Protein AF-A0A1V9A6G6-F1 (afdb_monomer_lite)

Organism: Saccharomonospora piscinae (NCBI:txid687388)

InterPro domains:
  IPR029476 Deoxyribonuclease NucA/NucB [PF14040] (18-82)

Secondary structure (DSSP, 8-state):
-HHHHHHHH-TTTT--TTS--EEEEEES-TTSTT-GGG--TTSS---EEEEEEHHHHHHHHHHHHHHHHHTTTT---SSPPPP-

Foldseek 3Di:
DVVVCCVVPNPCLQDDPVPFGWDKAKPVPPLAPVGPVPDDPPDPDDMDIHTDGPVVRVVVVVVVVCVCVVVVVRVPDPDDDDDD

Sequence (84 aa):
MLPAKKKAFGEDFTKRDDGYTNDCDEFPFATTYQGTFTVDEYMLRSYAVRPVNSGHNQEAGRRLGLFVAEDHLLDGDDYYVTAY

Radius of gyration: 16.25 Å; chains: 1; bounding box: 34×30×52 Å

pLDDT: mean 83.67, std 12.89, range [44.34, 97.56]

Structure (mmCIF, N/CA/C/O backbone):
data_AF-A0A1V9A6G6-F1
#
_entry.id   AF-A0A1V9A6G6-F1
#
loop_
_atom_site.group_PDB
_atom_site.id
_atom_site.type_symbol
_atom_site.label_atom_id
_atom_site.label_alt_id
_atom_site.label_comp_id
_atom_site.label_asym_id
_atom_site.label_entity_id
_atom_site.label_seq_id
_atom_site.pdbx_PDB_ins_code
_atom_site.Cartn_x
_atom_site.Cartn_y
_atom_site.Cartn_z
_atom_site.occupancy
_atom_site.B_iso_or_equiv
_atom_site.auth_seq_id
_atom_site.auth_comp_id
_atom_site.auth_asym_id
_atom_site.auth_atom_id
_atom_site.pdbx_PDB_model_num
ATOM 1 N N . MET A 1 1 ? 6.422 5.902 6.667 1.00 59.84 1 MET A N 1
ATOM 2 C CA . MET A 1 1 ? 4.978 5.899 6.339 1.00 59.84 1 MET A CA 1
ATOM 3 C C . MET A 1 1 ? 4.061 5.971 7.560 1.00 59.84 1 MET A C 1
ATOM 5 O O . MET A 1 1 ? 3.472 7.025 7.764 1.00 59.84 1 MET A O 1
ATOM 9 N N . LEU A 1 2 ? 3.986 4.951 8.428 1.00 62.06 2 LEU A N 1
ATOM 10 C CA . LEU A 1 2 ? 3.233 5.013 9.704 1.00 62.06 2 LEU A CA 1
ATOM 11 C C . LEU A 1 2 ? 3.475 6.302 10.537 1.00 62.06 2 LEU A C 1
ATOM 13 O O . LEU A 1 2 ? 2.500 6.877 11.024 1.00 62.06 2 LEU A O 1
ATOM 17 N N . PRO A 1 3 ? 4.714 6.833 10.645 1.00 70.12 3 PRO A N 1
ATOM 18 C CA . PRO A 1 3 ? 4.968 8.088 11.363 1.00 70.12 3 PRO A CA 1
ATOM 19 C C . PRO A 1 3 ? 4.326 9.328 10.719 1.00 70.12 3 PRO A C 1
ATOM 21 O O . PRO A 1 3 ? 3.791 10.181 11.422 1.00 70.12 3 PRO A O 1
ATOM 24 N N . ALA A 1 4 ? 4.325 9.419 9.384 1.00 73.00 4 ALA A N 1
ATOM 25 C CA . ALA A 1 4 ? 3.733 10.541 8.649 1.00 73.00 4 ALA A CA 1
ATOM 26 C C . ALA A 1 4 ? 2.212 10.621 8.849 1.00 73.00 4 ALA A C 1
ATOM 28 O O . ALA A 1 4 ? 1.629 11.697 8.927 1.00 73.00 4 ALA A O 1
ATOM 29 N N . LYS A 1 5 ? 1.578 9.459 8.986 1.00 79.00 5 LYS A N 1
ATOM 30 C CA . LYS A 1 5 ? 0.127 9.313 9.118 1.00 79.00 5 LYS A CA 1
ATOM 31 C C . LYS A 1 5 ? -0.355 9.676 10.509 1.00 79.00 5 LYS A C 1
ATOM 33 O O . LYS A 1 5 ? -1.287 10.461 10.637 1.00 79.00 5 LYS A O 1
ATOM 38 N N . LYS A 1 6 ? 0.358 9.204 11.537 1.00 81.81 6 LYS A N 1
ATOM 39 C CA . LYS A 1 6 ? 0.148 9.659 12.917 1.00 81.81 6 LYS A CA 1
ATOM 40 C C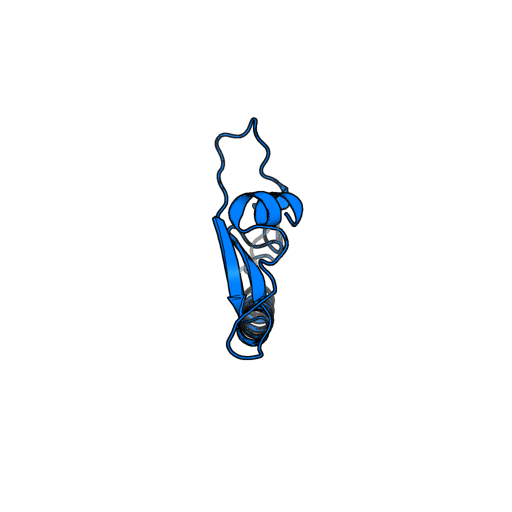 . LYS A 1 6 ? 0.332 11.172 13.046 1.00 81.81 6 LYS A C 1
ATOM 42 O O . LYS A 1 6 ? -0.456 11.821 13.723 1.00 81.81 6 LYS A O 1
ATOM 47 N N . LYS A 1 7 ? 1.323 11.746 12.352 1.00 81.88 7 LYS A N 1
ATOM 48 C CA . LYS A 1 7 ? 1.539 13.200 12.315 1.00 81.88 7 LYS A CA 1
ATOM 49 C C . LYS A 1 7 ? 0.378 13.956 11.651 1.00 81.88 7 LYS A C 1
ATOM 51 O O . LYS A 1 7 ? 0.048 15.043 12.106 1.00 81.88 7 LYS A O 1
ATOM 56 N N . ALA A 1 8 ? -0.226 13.404 10.597 1.00 83.81 8 ALA A N 1
ATOM 57 C CA . ALA A 1 8 ? -1.290 14.067 9.838 1.00 83.81 8 ALA A CA 1
ATOM 58 C C . ALA A 1 8 ? -2.702 13.887 10.431 1.00 83.81 8 ALA A C 1
ATOM 60 O O . ALA A 1 8 ? -3.501 14.816 10.370 1.00 83.81 8 ALA A O 1
ATOM 61 N N . PHE A 1 9 ? -3.015 12.715 10.998 1.00 89.06 9 PHE A N 1
ATOM 62 C CA . PHE A 1 9 ? -4.379 12.340 11.413 1.00 89.06 9 PHE A CA 1
ATOM 63 C C . PHE A 1 9 ? -4.498 11.896 12.882 1.00 89.06 9 PHE A C 1
ATOM 65 O O . PHE A 1 9 ? -5.589 11.544 13.323 1.00 89.06 9 PHE A O 1
ATOM 72 N N . GLY A 1 10 ? -3.406 11.924 13.651 1.00 89.62 10 GLY A N 1
ATOM 73 C CA . GLY A 1 10 ? -3.379 11.489 15.050 1.00 89.62 10 GLY A CA 1
ATOM 74 C C . GLY A 1 10 ? -3.201 9.978 15.225 1.00 89.62 10 GLY A C 1
ATOM 75 O O . GLY A 1 10 ? -3.177 9.211 14.263 1.00 89.62 10 GLY A O 1
ATOM 76 N N . GLU A 1 11 ? -3.042 9.536 16.475 1.00 88.62 11 GLU A N 1
ATOM 77 C CA . GLU A 1 11 ? -2.815 8.115 16.795 1.00 88.62 11 GLU A CA 1
ATOM 78 C C . GLU A 1 11 ? -4.039 7.232 16.528 1.00 88.62 11 GLU A C 1
ATOM 80 O O . GLU A 1 11 ? -3.894 6.055 16.208 1.00 88.62 11 GLU A O 1
ATOM 85 N N . ASP A 1 12 ? -5.228 7.828 16.584 1.00 91.06 12 ASP 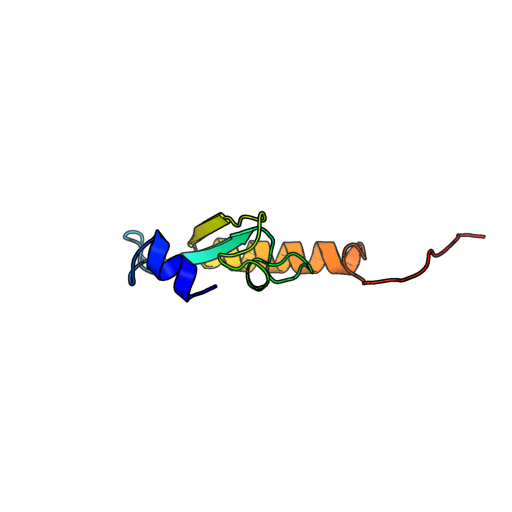A N 1
ATOM 86 C CA . ASP A 1 12 ? -6.517 7.156 16.443 1.00 91.06 12 ASP A CA 1
ATOM 87 C C . ASP A 1 12 ? -7.023 7.098 14.993 1.00 91.06 12 ASP A C 1
ATOM 89 O O . ASP A 1 12 ? -8.188 6.788 14.756 1.00 91.06 12 ASP A O 1
ATOM 93 N N . PHE A 1 13 ? -6.162 7.352 14.000 1.00 90.44 13 PHE A N 1
ATOM 94 C CA . PHE A 1 13 ? -6.557 7.398 12.585 1.00 90.44 13 PHE A CA 1
ATOM 95 C C . PHE A 1 13 ? -7.202 6.097 12.072 1.00 90.44 13 PHE A C 1
ATOM 97 O O . PHE A 1 13 ? -7.898 6.124 11.057 1.00 90.44 13 PHE A O 1
ATOM 104 N N . THR A 1 14 ? -6.972 4.971 12.755 1.00 92.75 14 THR A N 1
ATOM 105 C CA . THR A 1 14 ? -7.553 3.656 12.449 1.00 92.75 14 THR A CA 1
ATOM 106 C C . THR A 1 14 ? -9.005 3.506 12.913 1.00 92.75 14 THR A C 1
ATOM 108 O O . THR A 1 14 ?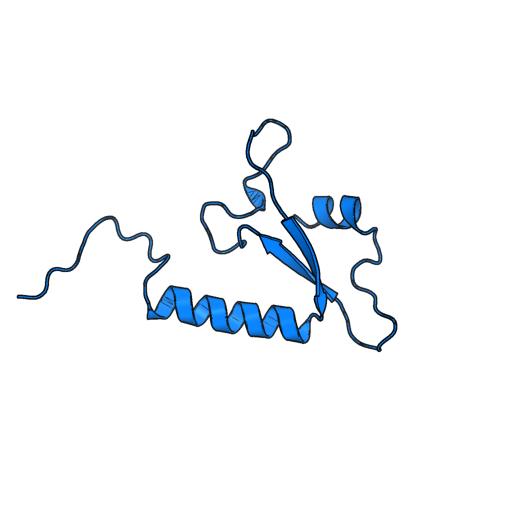 -9.690 2.593 12.450 1.00 92.75 14 THR A O 1
ATOM 111 N N . LYS A 1 15 ? -9.493 4.378 13.805 1.00 93.06 15 LYS A N 1
ATOM 112 C CA . LYS A 1 15 ? -10.850 4.323 14.367 1.00 93.06 15 LYS A CA 1
ATOM 113 C C . LYS A 1 15 ? -11.868 5.008 13.452 1.00 93.06 15 LYS A C 1
ATOM 115 O O . LYS A 1 15 ? -11.551 5.966 12.746 1.00 93.06 15 LYS A O 1
ATOM 120 N N . ARG A 1 16 ? -13.108 4.514 13.487 1.00 90.88 16 ARG A N 1
ATOM 121 C CA . ARG A 1 16 ? -14.276 5.075 12.796 1.00 90.88 16 ARG A CA 1
ATOM 122 C C . ARG A 1 16 ? -15.528 4.875 13.650 1.00 90.88 16 ARG A C 1
ATOM 124 O O . ARG A 1 16 ? -15.614 3.899 14.392 1.00 90.88 16 ARG A O 1
ATOM 131 N N . ASP A 1 17 ? -16.512 5.751 13.484 1.00 92.56 17 ASP A N 1
ATOM 132 C CA . ASP A 1 17 ? -17.776 5.693 14.237 1.00 92.56 17 ASP A CA 1
ATOM 133 C C . ASP A 1 17 ? -18.780 4.676 13.663 1.00 92.56 17 ASP A C 1
ATOM 135 O O . ASP A 1 17 ? -19.773 4.341 14.301 1.00 92.56 17 ASP A O 1
ATOM 139 N N . ASP A 1 18 ? -18.524 4.167 12.456 1.00 93.56 18 ASP A N 1
ATOM 140 C CA . ASP A 1 18 ? -19.405 3.258 11.713 1.00 93.56 18 ASP A CA 1
ATOM 141 C C . ASP A 1 18 ? -19.127 1.765 11.972 1.00 93.56 18 ASP A C 1
ATOM 143 O O . ASP A 1 18 ? -19.678 0.903 11.291 1.00 93.56 18 ASP A O 1
ATOM 147 N N . GLY A 1 19 ? -18.277 1.445 12.954 1.00 92.62 19 GLY A N 1
ATOM 148 C CA . GLY A 1 19 ? -17.926 0.069 13.322 1.00 92.62 19 GLY A CA 1
ATOM 149 C C . GLY A 1 19 ? -16.896 -0.602 12.406 1.00 92.62 19 GLY A C 1
ATOM 150 O O . GLY A 1 19 ? -16.537 -1.755 12.645 1.00 92.62 19 GLY A O 1
ATOM 151 N N . TYR A 1 20 ? -16.390 0.101 11.389 1.00 95.44 20 TYR A N 1
ATOM 152 C CA . TYR A 1 20 ? -15.270 -0.353 10.566 1.00 95.44 20 TYR A CA 1
ATOM 153 C C . TYR A 1 20 ? -13.931 0.202 11.076 1.00 95.44 20 TYR A C 1
ATOM 155 O O . TYR A 1 20 ? -13.872 1.050 11.965 1.00 95.44 20 TYR A O 1
ATOM 163 N N . THR A 1 21 ? -12.831 -0.243 10.469 1.00 96.62 21 THR A N 1
ATOM 164 C CA . THR A 1 21 ? -11.492 0.320 10.683 1.00 96.62 21 THR A CA 1
ATOM 165 C C . THR A 1 21 ? -11.028 1.101 9.462 1.00 96.62 21 THR A C 1
ATOM 167 O O . THR A 1 21 ? -11.521 0.895 8.348 1.00 96.62 21 THR A O 1
ATOM 170 N N . ASN A 1 22 ? -10.088 2.020 9.670 1.00 95.44 22 ASN A N 1
ATOM 171 C CA . ASN A 1 22 ? -9.319 2.608 8.585 1.00 95.44 22 ASN A CA 1
ATOM 172 C C . ASN A 1 22 ? -7.969 1.914 8.447 1.00 95.44 22 ASN A C 1
ATOM 174 O O . ASN A 1 22 ? -7.230 1.777 9.423 1.00 95.44 22 ASN A O 1
ATOM 178 N N . ASP A 1 23 ? -7.612 1.623 7.205 1.00 94.19 23 ASP A N 1
ATOM 179 C CA . ASP A 1 23 ? -6.220 1.526 6.810 1.00 94.19 23 ASP A CA 1
ATOM 180 C C . ASP A 1 23 ? -5.786 2.900 6.335 1.00 94.19 23 ASP A C 1
ATOM 182 O O . ASP A 1 23 ? -6.590 3.825 6.173 1.00 94.19 23 ASP A O 1
ATOM 186 N N . CYS A 1 24 ? -4.493 3.059 6.109 1.00 91.31 24 CYS A N 1
ATOM 187 C CA . CYS A 1 24 ? -4.037 4.293 5.529 1.00 91.31 24 CYS A CA 1
ATOM 188 C C . CYS A 1 24 ? -3.484 4.056 4.137 1.00 91.31 24 CYS A C 1
ATOM 190 O O . CYS A 1 24 ? -2.531 3.303 3.957 1.00 91.31 24 CYS A O 1
ATOM 192 N N . ASP A 1 25 ? -4.093 4.745 3.188 1.00 93.25 25 ASP A N 1
ATOM 193 C CA . ASP A 1 25 ? -3.710 4.761 1.790 1.00 93.25 25 ASP A CA 1
ATOM 194 C C . ASP A 1 25 ? -2.618 5.804 1.540 1.00 93.25 25 ASP A C 1
ATOM 196 O O . ASP A 1 25 ? -2.439 6.745 2.330 1.00 93.25 25 ASP A O 1
ATOM 200 N N . GLU A 1 26 ? -1.837 5.583 0.488 1.00 90.75 26 GLU A N 1
ATOM 201 C CA . GLU A 1 26 ? -0.596 6.300 0.198 1.00 90.75 26 GLU A CA 1
ATOM 202 C C . GLU A 1 26 ? -0.456 6.533 -1.297 1.00 90.75 26 GLU A C 1
ATOM 204 O O . GLU A 1 26 ? -0.523 5.596 -2.086 1.00 90.75 26 GLU A O 1
ATOM 209 N N . PHE A 1 27 ? -0.152 7.771 -1.677 1.00 88.38 27 PHE A N 1
ATOM 210 C CA . PHE A 1 27 ? 0.263 8.091 -3.033 1.00 88.38 27 PHE A CA 1
ATOM 211 C C . PHE A 1 27 ? 1.573 8.895 -3.020 1.00 88.38 27 PHE A C 1
ATOM 213 O O . PHE A 1 27 ? 1.630 9.937 -2.355 1.00 88.38 27 PHE A O 1
ATOM 220 N N . PRO A 1 28 ? 2.618 8.466 -3.752 1.00 89.75 28 PRO A N 1
ATOM 221 C CA . PRO A 1 28 ? 2.663 7.274 -4.610 1.00 89.75 28 PRO A CA 1
ATOM 222 C C . PRO A 1 28 ? 2.643 5.944 -3.835 1.00 89.75 28 PRO A C 1
ATOM 224 O O . PRO A 1 28 ? 3.178 5.854 -2.726 1.00 89.75 28 PRO A O 1
ATOM 227 N N . PHE A 1 29 ? 2.031 4.917 -4.432 1.00 88.81 29 PHE A N 1
ATOM 228 C CA . PHE A 1 29 ? 1.786 3.623 -3.786 1.00 88.81 29 PHE A CA 1
ATOM 229 C C . PHE A 1 29 ? 3.082 2.919 -3.375 1.00 88.81 29 PHE A C 1
ATOM 231 O O . PHE A 1 29 ? 4.088 2.984 -4.085 1.00 88.81 29 PHE A O 1
ATOM 238 N N . ALA A 1 30 ? 3.043 2.189 -2.258 1.00 85.19 30 ALA A N 1
ATOM 239 C CA . ALA A 1 30 ? 4.186 1.435 -1.735 1.00 85.19 30 ALA A CA 1
ATOM 240 C C . ALA A 1 30 ? 4.755 0.398 -2.725 1.00 85.19 30 ALA A C 1
ATOM 242 O O . ALA A 1 30 ? 5.920 0.035 -2.630 1.00 85.19 30 ALA A O 1
ATOM 243 N N . THR A 1 31 ? 3.949 -0.057 -3.683 1.00 80.38 31 THR A N 1
ATOM 244 C CA . THR A 1 31 ? 4.349 -0.990 -4.746 1.00 80.38 31 THR A CA 1
ATOM 245 C C . THR A 1 31 ? 5.125 -0.332 -5.890 1.00 80.38 31 THR A C 1
ATOM 247 O O . THR A 1 31 ? 5.597 -1.031 -6.778 1.00 80.38 31 THR A O 1
ATOM 250 N N . THR A 1 32 ? 5.265 0.997 -5.900 1.00 79.31 32 THR A N 1
ATOM 251 C CA . THR A 1 32 ? 5.980 1.741 -6.950 1.00 79.31 32 THR A CA 1
ATOM 252 C C . THR A 1 32 ? 7.381 2.147 -6.501 1.00 79.31 32 THR A C 1
ATOM 254 O O . THR A 1 32 ? 7.627 2.350 -5.310 1.00 79.31 32 THR A O 1
ATOM 257 N N . TYR A 1 33 ? 8.292 2.361 -7.457 1.00 81.31 33 TYR A N 1
ATOM 258 C CA . TYR A 1 33 ? 9.633 2.893 -7.176 1.00 81.31 33 TYR A CA 1
ATOM 259 C C . TYR A 1 33 ? 9.581 4.262 -6.475 1.00 81.31 33 TYR A C 1
ATOM 261 O O . TYR A 1 33 ? 10.391 4.572 -5.608 1.00 81.31 33 TYR A O 1
ATOM 269 N N . GLN A 1 34 ? 8.592 5.087 -6.819 1.00 84.94 34 GLN A N 1
ATOM 270 C CA . GLN A 1 34 ? 8.341 6.394 -6.217 1.00 84.94 34 GLN A CA 1
ATOM 271 C C . GLN A 1 34 ? 7.557 6.304 -4.904 1.00 84.94 34 GLN A C 1
ATOM 273 O O . GLN A 1 34 ? 7.104 7.343 -4.417 1.00 84.94 34 GLN A O 1
ATOM 278 N N . GLY A 1 35 ? 7.373 5.107 -4.346 1.00 86.56 35 GLY A N 1
ATOM 279 C CA . GLY A 1 35 ? 6.565 4.888 -3.162 1.00 86.56 35 GLY A CA 1
ATOM 280 C C . GLY A 1 35 ? 6.874 5.892 -2.060 1.00 86.56 35 GLY A C 1
ATOM 281 O O . GLY A 1 35 ? 8.004 6.322 -1.853 1.00 86.56 35 GLY A O 1
ATOM 282 N N . THR A 1 36 ? 5.839 6.289 -1.336 1.00 86.19 36 THR A N 1
ATOM 283 C CA . THR A 1 36 ? 5.889 7.311 -0.282 1.00 86.19 36 THR A CA 1
ATOM 284 C C . THR A 1 36 ? 7.022 7.123 0.758 1.00 86.19 36 THR A C 1
ATOM 286 O O . THR A 1 36 ? 7.436 8.097 1.384 1.00 86.19 36 THR A O 1
ATOM 289 N N . PHE A 1 37 ? 7.564 5.911 0.929 1.00 83.38 37 PHE A N 1
ATOM 290 C CA . PHE A 1 37 ? 8.703 5.604 1.799 1.00 83.38 37 PHE A CA 1
ATOM 291 C C . PHE A 1 37 ? 10.026 6.202 1.302 1.00 83.38 37 PHE A C 1
ATOM 293 O O . PHE A 1 37 ? 10.964 6.300 2.087 1.00 83.38 37 PHE A O 1
ATOM 300 N N . THR A 1 38 ? 10.103 6.615 0.034 1.00 86.44 38 THR A N 1
ATOM 301 C CA . THR A 1 38 ? 11.276 7.276 -0.545 1.00 86.44 38 THR A CA 1
ATOM 302 C C . THR A 1 38 ? 11.284 8.785 -0.321 1.00 86.44 38 THR A C 1
ATOM 304 O O . THR A 1 38 ? 12.200 9.434 -0.803 1.00 86.44 38 THR A O 1
ATOM 307 N N . VAL A 1 39 ? 10.243 9.375 0.277 1.00 86.75 39 VAL A N 1
ATOM 308 C CA . VAL A 1 39 ? 10.138 10.833 0.446 1.00 86.75 39 VAL A CA 1
ATOM 309 C C . VAL A 1 39 ? 10.592 11.226 1.851 1.00 86.75 39 VAL A C 1
ATOM 311 O O . VAL A 1 39 ? 9.986 10.804 2.838 1.00 86.75 39 VAL A O 1
ATOM 314 N N . ASP A 1 40 ? 11.625 12.064 1.930 1.00 85.19 40 ASP A N 1
ATOM 315 C CA . ASP A 1 40 ? 12.117 12.673 3.170 1.00 85.19 40 ASP A CA 1
ATOM 316 C C . ASP A 1 40 ? 11.950 14.205 3.170 1.00 85.19 40 ASP A C 1
ATOM 318 O O . ASP A 1 40 ? 11.456 14.800 2.212 1.00 85.19 40 ASP A O 1
ATOM 322 N N . GLU A 1 41 ? 12.322 14.842 4.283 1.00 82.00 41 GLU A N 1
ATOM 323 C CA . GLU A 1 41 ? 12.163 16.287 4.499 1.00 82.00 41 GLU A CA 1
ATOM 324 C C . GLU A 1 41 ? 13.084 17.174 3.644 1.00 82.00 41 GLU A C 1
ATOM 326 O O . GLU A 1 41 ? 12.840 18.376 3.547 1.00 82.00 41 GLU A O 1
ATOM 331 N N . TYR A 1 42 ? 14.112 16.606 3.011 1.00 86.12 42 TYR A N 1
ATOM 332 C CA . TYR A 1 42 ? 15.077 17.322 2.174 1.00 86.12 42 TYR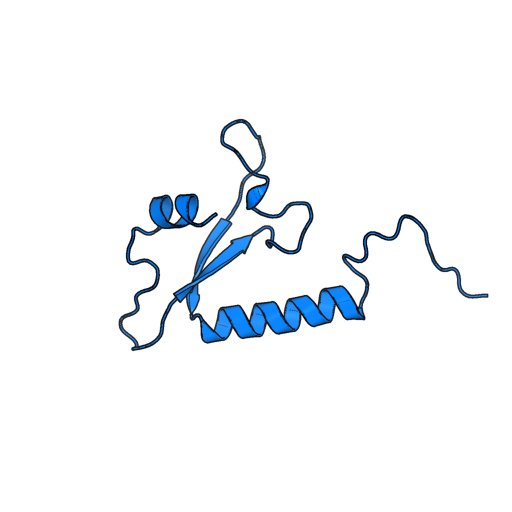 A CA 1
ATOM 333 C C . TYR A 1 42 ? 14.767 17.203 0.675 1.00 86.12 42 TYR A C 1
ATOM 335 O O . TYR A 1 42 ? 15.437 17.831 -0.147 1.00 86.12 42 TYR A O 1
ATOM 343 N N . MET A 1 43 ? 13.753 16.421 0.295 1.00 86.12 43 MET A N 1
ATOM 344 C CA . MET A 1 43 ? 13.346 16.255 -1.098 1.00 86.12 43 MET A CA 1
ATOM 345 C C . MET A 1 43 ? 12.315 17.299 -1.545 1.00 86.12 43 MET A C 1
ATOM 347 O O . MET A 1 43 ? 11.409 17.676 -0.811 1.00 86.12 43 MET A O 1
ATOM 351 N N . LEU A 1 44 ? 12.369 17.677 -2.828 1.00 87.50 44 LEU A N 1
ATOM 352 C CA . LEU A 1 44 ? 11.317 18.470 -3.492 1.00 87.50 44 LEU A CA 1
ATOM 353 C C . LEU A 1 44 ? 10.066 17.643 -3.852 1.00 87.50 44 LEU A C 1
ATOM 355 O O . LEU A 1 44 ? 9.113 18.166 -4.428 1.00 87.50 44 LEU A O 1
ATOM 359 N N . ARG A 1 45 ? 10.072 16.339 -3.560 1.00 85.06 45 ARG A N 1
ATOM 360 C CA . ARG A 1 45 ? 8.947 15.433 -3.804 1.00 85.06 45 ARG A CA 1
ATOM 361 C C . ARG A 1 45 ? 7.985 15.467 -2.621 1.00 85.06 45 ARG A C 1
ATOM 363 O O . ARG A 1 45 ? 8.411 15.540 -1.476 1.00 85.06 45 ARG A O 1
ATOM 370 N N . SER A 1 46 ? 6.691 15.353 -2.900 1.00 86.94 46 SER A N 1
ATOM 371 C CA . SER A 1 46 ? 5.643 15.268 -1.882 1.00 86.94 46 SER A CA 1
ATOM 372 C C . SER A 1 46 ? 4.939 13.913 -1.914 1.00 86.94 46 SER A C 1
ATOM 374 O O . SER A 1 46 ? 5.140 13.098 -2.818 1.00 86.94 46 SER A O 1
ATOM 376 N N . TYR A 1 47 ? 4.119 13.673 -0.897 1.00 89.06 47 TYR A N 1
ATOM 377 C CA . TYR A 1 47 ? 3.248 12.513 -0.809 1.00 89.06 47 TYR A CA 1
ATOM 378 C C . TYR A 1 47 ? 1.863 12.902 -0.297 1.00 89.06 47 TYR A C 1
ATOM 380 O O . TYR A 1 47 ? 1.704 13.905 0.400 1.00 89.06 47 TYR A O 1
ATOM 388 N N . ALA A 1 48 ? 0.875 12.065 -0.598 1.00 90.00 48 ALA A N 1
ATOM 389 C CA . ALA A 1 48 ? -0.447 12.116 0.000 1.00 90.00 48 ALA A CA 1
ATOM 390 C C . ALA A 1 48 ? -0.683 10.863 0.846 1.00 90.00 48 ALA A C 1
ATOM 392 O O . ALA A 1 48 ? -0.332 9.751 0.455 1.00 90.00 48 ALA A O 1
ATOM 393 N N . VAL A 1 49 ? -1.292 11.058 2.012 1.00 91.56 49 VAL A N 1
ATOM 394 C CA . VAL A 1 49 ? -1.754 9.980 2.886 1.00 91.56 49 VAL A CA 1
ATOM 395 C C . VAL A 1 49 ? -3.186 10.253 3.304 1.00 91.56 49 VAL A C 1
ATOM 397 O O . VAL A 1 49 ? -3.546 11.405 3.554 1.00 91.56 49 VAL A O 1
ATOM 400 N N . ARG A 1 50 ? -4.008 9.206 3.387 1.00 92.00 50 ARG A N 1
ATOM 401 C CA . ARG A 1 50 ? -5.406 9.344 3.807 1.00 92.00 50 ARG A CA 1
ATOM 402 C C . ARG A 1 50 ? -5.897 8.113 4.573 1.00 92.00 50 ARG A C 1
ATOM 404 O O . ARG A 1 50 ? -5.665 6.996 4.112 1.00 92.00 50 ARG A O 1
ATOM 411 N N . PRO A 1 51 ? -6.589 8.278 5.714 1.00 93.94 51 PRO A N 1
ATOM 412 C CA . PRO A 1 51 ? -7.345 7.201 6.332 1.00 93.94 51 PRO A CA 1
ATOM 413 C C . PRO A 1 51 ? -8.536 6.846 5.444 1.00 93.94 51 PRO A C 1
ATOM 415 O O . PRO A 1 51 ? -9.349 7.704 5.086 1.00 93.94 51 PRO A O 1
ATOM 418 N N . VAL A 1 52 ? -8.629 5.580 5.075 1.00 94.81 52 VAL A N 1
ATOM 419 C CA . VAL A 1 52 ? -9.680 5.032 4.220 1.00 94.81 52 VAL A CA 1
ATOM 420 C C . VAL A 1 52 ? -10.175 3.736 4.836 1.00 94.81 52 VAL A C 1
ATOM 422 O O . VAL A 1 52 ? -9.412 3.039 5.494 1.00 94.81 52 VAL A O 1
ATOM 425 N N . ASN A 1 53 ? -11.447 3.401 4.625 1.00 96.81 53 ASN A N 1
ATOM 426 C CA . ASN A 1 53 ? -12.014 2.154 5.137 1.00 96.81 53 ASN A CA 1
ATOM 427 C C . ASN A 1 53 ? -11.123 0.955 4.747 1.00 96.81 53 ASN A C 1
ATOM 429 O O . ASN A 1 53 ? -10.815 0.787 3.566 1.00 96.81 53 ASN A O 1
ATOM 433 N N . SER A 1 54 ? -10.724 0.141 5.730 1.00 96.69 54 SER A N 1
ATOM 434 C CA . SER A 1 54 ? -9.770 -0.961 5.548 1.00 96.69 54 SER A CA 1
ATOM 435 C C . SER A 1 54 ? -10.222 -1.948 4.474 1.00 96.69 54 SER A C 1
ATOM 437 O O . SER A 1 54 ? -9.435 -2.316 3.609 1.00 96.69 54 SER A O 1
ATOM 439 N N . GLY A 1 55 ? -11.504 -2.328 4.467 1.00 97.50 55 GLY A N 1
ATOM 440 C CA . GLY A 1 55 ? -12.033 -3.277 3.486 1.00 97.50 55 GLY A CA 1
ATOM 441 C C . GLY A 1 55 ? -11.934 -2.745 2.055 1.00 97.50 55 GLY A C 1
ATOM 442 O O . GLY A 1 55 ? -11.515 -3.465 1.151 1.00 97.50 55 GLY A O 1
ATOM 443 N N . HIS A 1 56 ? -12.249 -1.463 1.853 1.00 97.12 56 HIS A N 1
ATOM 444 C CA . HIS A 1 56 ? -12.102 -0.825 0.543 1.00 97.12 56 HIS A CA 1
ATOM 445 C C . HIS A 1 56 ? -10.635 -0.700 0.128 1.00 97.12 56 HIS A C 1
ATOM 447 O O . HIS A 1 56 ? -10.306 -0.972 -1.023 1.00 97.12 56 HIS A O 1
ATOM 453 N N . ASN A 1 57 ? -9.759 -0.312 1.056 1.00 96.00 57 ASN A N 1
ATOM 454 C CA . ASN A 1 57 ? -8.339 -0.126 0.779 1.00 96.00 57 ASN A CA 1
ATOM 455 C C . ASN A 1 57 ? -7.653 -1.439 0.385 1.00 96.00 57 ASN A C 1
ATOM 457 O O . ASN A 1 57 ? -6.914 -1.492 -0.594 1.00 96.00 57 ASN A O 1
ATOM 461 N N . GLN A 1 58 ? -7.940 -2.514 1.119 1.00 95.88 58 GLN A N 1
ATOM 462 C CA . GLN A 1 58 ? -7.378 -3.838 0.858 1.00 95.88 58 GLN A CA 1
ATOM 463 C C . GLN A 1 58 ? -7.872 -4.406 -0.472 1.00 95.88 58 GLN A C 1
ATOM 465 O O . GLN A 1 58 ? -7.071 -4.918 -1.253 1.00 95.88 58 GLN A O 1
ATOM 470 N N . GLU A 1 59 ? -9.167 -4.271 -0.776 1.00 97.56 59 GLU A N 1
ATOM 471 C CA . GLU A 1 59 ? -9.706 -4.731 -2.058 1.00 97.56 59 GLU A CA 1
ATOM 472 C C . GLU A 1 59 ? -9.176 -3.899 -3.235 1.00 97.56 59 GLU A C 1
ATOM 474 O O . GLU A 1 59 ? -8.832 -4.461 -4.277 1.00 97.56 59 GLU A O 1
ATOM 479 N N . ALA A 1 60 ? -9.046 -2.577 -3.076 1.00 95.19 60 ALA A N 1
ATOM 480 C CA . ALA A 1 60 ? -8.428 -1.717 -4.082 1.00 95.19 60 ALA A CA 1
ATOM 481 C C . ALA A 1 60 ? -6.957 -2.092 -4.312 1.00 95.19 60 ALA A C 1
ATOM 483 O O . ALA A 1 60 ? -6.550 -2.259 -5.459 1.00 95.19 60 ALA A O 1
ATOM 484 N N . GLY A 1 61 ? -6.186 -2.309 -3.242 1.00 92.81 61 GLY A N 1
ATOM 485 C CA . GLY A 1 61 ? -4.799 -2.765 -3.317 1.00 92.81 61 GLY A CA 1
ATOM 486 C C . GLY A 1 61 ? -4.658 -4.122 -4.010 1.00 92.81 61 GLY A C 1
ATOM 487 O O . GLY A 1 61 ? -3.790 -4.281 -4.864 1.00 92.81 61 GLY A O 1
ATOM 488 N N . ARG A 1 62 ? -5.549 -5.081 -3.722 1.00 94.44 62 ARG A N 1
ATOM 489 C CA . ARG A 1 62 ? -5.575 -6.391 -4.392 1.00 94.44 62 ARG A CA 1
ATOM 490 C C . ARG A 1 62 ? -5.819 -6.253 -5.896 1.00 94.44 62 ARG A C 1
ATOM 492 O O . ARG A 1 62 ? -5.119 -6.880 -6.686 1.00 94.44 62 ARG A O 1
ATOM 499 N N . ARG A 1 63 ? -6.793 -5.431 -6.302 1.00 94.44 63 ARG A N 1
ATOM 500 C CA . ARG A 1 63 ? -7.097 -5.182 -7.724 1.00 94.44 63 ARG A CA 1
ATOM 501 C C . ARG A 1 63 ? -5.979 -4.435 -8.432 1.00 94.44 63 ARG A C 1
ATOM 503 O O . ARG A 1 63 ? -5.630 -4.806 -9.543 1.00 94.44 63 ARG A O 1
ATOM 510 N N . LEU A 1 64 ? -5.417 -3.413 -7.788 1.00 89.44 64 LEU A N 1
ATOM 511 C CA . LEU A 1 64 ? -4.282 -2.670 -8.322 1.00 89.44 64 LEU A CA 1
ATOM 512 C C . LEU A 1 64 ? -3.079 -3.595 -8.513 1.00 89.44 64 LEU A C 1
ATOM 514 O O . LEU A 1 64 ? -2.451 -3.539 -9.560 1.00 89.44 64 LEU A O 1
ATOM 518 N N . GLY A 1 65 ? -2.798 -4.465 -7.538 1.00 87.25 65 GLY A N 1
ATOM 519 C CA . GLY A 1 65 ? -1.737 -5.467 -7.617 1.00 87.25 65 GLY A CA 1
ATOM 520 C C . GLY A 1 65 ? -1.906 -6.424 -8.796 1.00 87.25 65 GLY A C 1
ATOM 521 O O . GLY A 1 65 ? -0.943 -6.672 -9.510 1.00 87.25 65 GLY A O 1
ATOM 522 N N . LEU A 1 66 ? -3.128 -6.912 -9.035 1.00 89.69 66 LEU A N 1
ATOM 523 C CA . LEU A 1 66 ? -3.427 -7.731 -10.214 1.00 89.69 66 LEU A CA 1
ATOM 524 C C . LEU A 1 66 ? -3.225 -6.943 -11.508 1.00 89.69 66 LEU A C 1
ATOM 526 O O . LEU A 1 66 ? -2.518 -7.415 -12.382 1.00 89.69 66 LEU A O 1
ATOM 530 N N . PHE A 1 67 ? -3.769 -5.729 -11.602 1.00 85.69 67 PHE A N 1
ATOM 531 C CA . PHE A 1 67 ? -3.632 -4.881 -12.787 1.00 85.69 67 PHE A CA 1
ATOM 532 C C . PHE A 1 67 ? -2.166 -4.606 -13.142 1.00 85.69 67 PHE A C 1
ATOM 534 O O . PHE A 1 67 ? -1.758 -4.821 -14.275 1.00 85.69 67 PHE A O 1
ATOM 541 N N . VAL A 1 68 ? -1.343 -4.183 -12.176 1.00 83.62 68 VAL A N 1
ATOM 542 C CA . VAL A 1 68 ? 0.070 -3.874 -12.459 1.00 83.62 68 VAL A CA 1
ATOM 543 C C . VAL A 1 68 ? 0.907 -5.111 -12.790 1.00 83.62 68 VAL A C 1
ATOM 545 O O . VAL A 1 68 ? 1.935 -4.959 -13.446 1.00 83.62 68 VAL A O 1
ATOM 548 N N . ALA A 1 69 ? 0.488 -6.299 -12.339 1.00 82.38 69 ALA A N 1
ATOM 549 C CA . ALA A 1 69 ? 1.163 -7.564 -12.616 1.00 82.38 69 ALA A CA 1
ATOM 550 C C . ALA A 1 69 ? 0.721 -8.182 -13.952 1.00 82.38 69 ALA A C 1
ATOM 552 O O . ALA A 1 69 ? 1.570 -8.560 -14.748 1.00 82.38 69 ALA A O 1
ATOM 553 N N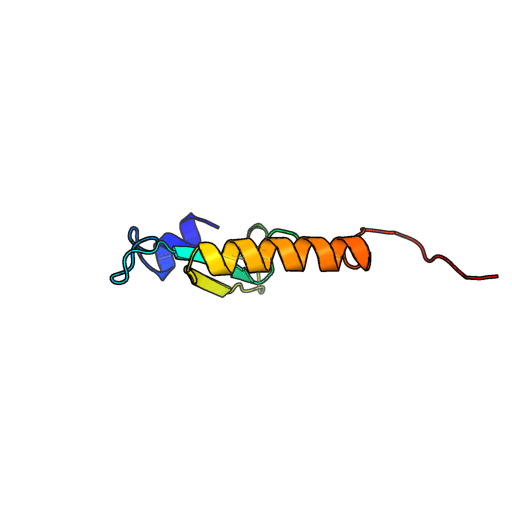 . GLU A 1 70 ? -0.586 -8.272 -14.212 1.00 86.62 70 GLU A N 1
ATOM 554 C CA . GLU A 1 70 ? -1.137 -8.854 -15.445 1.00 86.62 70 GLU A CA 1
ATOM 555 C C . GLU A 1 70 ? -0.830 -7.991 -16.674 1.00 86.62 70 GLU A C 1
ATOM 557 O O . GLU A 1 70 ? -0.545 -8.531 -17.740 1.00 86.62 70 GLU A O 1
ATOM 562 N N . ASP A 1 71 ? -0.811 -6.664 -16.513 1.00 84.12 71 ASP A N 1
ATOM 563 C CA . ASP A 1 71 ? -0.485 -5.735 -17.600 1.00 84.12 71 ASP A CA 1
ATOM 564 C C . ASP A 1 71 ? 1.010 -5.359 -17.631 1.00 84.12 71 ASP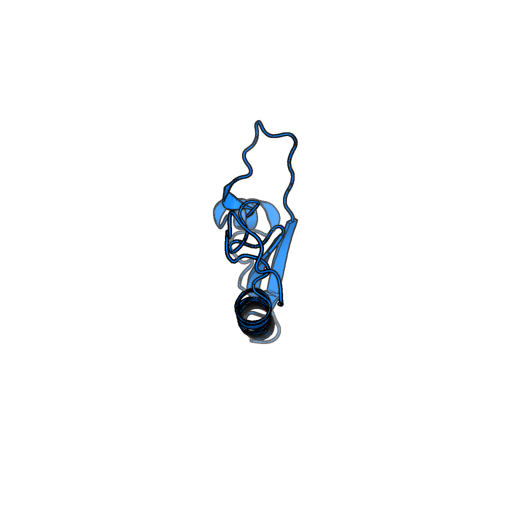 A C 1
ATOM 566 O O . ASP A 1 71 ? 1.402 -4.458 -18.374 1.00 84.12 71 ASP A O 1
ATOM 570 N N . HIS A 1 72 ? 1.853 -6.023 -16.823 1.00 76.50 72 HIS A N 1
ATOM 571 C CA . HIS A 1 72 ? 3.311 -5.830 -16.775 1.00 76.50 72 HIS A CA 1
ATOM 572 C C . HIS A 1 72 ? 3.758 -4.358 -16.592 1.00 76.50 72 HIS A C 1
ATOM 574 O O . HIS A 1 72 ? 4.825 -3.940 -17.039 1.00 76.50 72 HIS A O 1
ATOM 580 N N . LEU A 1 73 ? 2.952 -3.529 -15.917 1.00 76.19 73 LEU A N 1
ATOM 581 C CA . LEU A 1 73 ? 3.180 -2.076 -15.829 1.00 76.19 73 LEU A CA 1
ATOM 582 C C . LEU A 1 73 ? 4.321 -1.685 -14.886 1.00 76.19 73 LEU A C 1
ATOM 584 O O . LEU A 1 73 ? 4.868 -0.588 -14.998 1.00 76.19 73 LEU A O 1
ATOM 588 N N . LEU A 1 74 ? 4.645 -2.552 -13.927 1.00 69.38 74 LEU A N 1
ATOM 589 C CA . LEU A 1 74 ? 5.703 -2.347 -12.935 1.00 69.38 74 LEU A CA 1
ATOM 590 C C . LEU A 1 74 ? 6.736 -3.484 -12.963 1.00 69.38 74 LEU A C 1
ATOM 592 O O . LEU A 1 74 ? 7.407 -3.710 -11.960 1.00 69.38 74 LEU A O 1
ATOM 596 N N . ASP A 1 75 ? 6.864 -4.190 -14.092 1.00 67.44 75 ASP A N 1
ATOM 597 C CA . ASP A 1 75 ? 7.675 -5.417 -14.191 1.00 67.44 75 ASP A CA 1
ATOM 598 C C . ASP A 1 75 ? 9.194 -5.162 -14.210 1.00 67.44 75 ASP A C 1
ATOM 600 O O . ASP A 1 75 ? 10.002 -6.080 -14.175 1.00 67.44 75 ASP A O 1
ATOM 604 N N . GLY A 1 76 ? 9.618 -3.893 -14.212 1.00 61.75 76 GLY A N 1
ATOM 605 C CA . GLY A 1 76 ? 11.039 -3.537 -14.158 1.00 61.75 76 GLY A CA 1
ATOM 606 C C . GLY A 1 76 ? 11.842 -3.998 -15.378 1.00 61.75 76 GLY A C 1
ATOM 607 O O . GLY A 1 76 ? 13.068 -4.036 -15.302 1.00 61.75 76 GLY A O 1
ATOM 608 N N . ASP A 1 77 ? 11.175 -4.340 -16.482 1.00 61.09 77 ASP A N 1
ATOM 609 C CA . ASP A 1 77 ? 11.828 -4.843 -17.684 1.00 61.09 77 ASP A CA 1
ATOM 610 C C . ASP A 1 77 ? 12.702 -3.764 -18.344 1.00 61.09 77 ASP A C 1
ATOM 612 O O . ASP A 1 77 ? 12.224 -2.730 -18.814 1.00 61.09 77 ASP A O 1
ATOM 616 N N . ASP A 1 78 ? 14.005 -4.043 -18.431 1.00 57.19 78 ASP A N 1
ATOM 617 C CA . ASP A 1 78 ? 15.009 -3.216 -19.122 1.00 57.19 78 ASP A CA 1
ATOM 618 C C . ASP A 1 78 ? 14.901 -3.291 -20.666 1.00 57.19 78 ASP A C 1
ATOM 620 O O . ASP A 1 78 ? 15.724 -2.715 -21.384 1.00 57.19 78 ASP A O 1
ATOM 624 N N . TYR A 1 79 ? 13.932 -4.033 -21.218 1.00 53.72 79 TYR A N 1
ATOM 625 C CA . TYR A 1 79 ? 13.835 -4.298 -22.656 1.00 53.72 79 TYR A CA 1
ATOM 626 C C . TYR A 1 79 ? 12.406 -4.593 -23.138 1.00 53.72 79 TYR A C 1
ATOM 628 O O . TYR A 1 79 ? 11.534 -4.996 -22.380 1.00 53.72 79 TYR A O 1
ATOM 636 N N . TYR A 1 80 ? 12.179 -4.396 -24.443 1.00 52.09 80 TYR A N 1
ATOM 637 C CA . TYR A 1 80 ? 10.876 -4.550 -25.098 1.00 52.09 80 TYR A CA 1
ATOM 638 C C . TYR A 1 80 ? 10.742 -5.907 -25.802 1.00 52.09 80 TYR A C 1
ATOM 640 O O . TYR A 1 80 ? 11.663 -6.347 -26.496 1.00 52.09 80 TYR A O 1
ATOM 648 N N . VAL A 1 81 ? 9.558 -6.519 -25.715 1.00 52.28 81 VAL A N 1
ATOM 649 C CA . VAL A 1 81 ? 9.161 -7.665 -26.546 1.00 52.28 81 VAL A CA 1
ATOM 650 C C . VAL A 1 81 ? 8.563 -7.145 -27.855 1.00 52.28 81 VAL A C 1
ATOM 652 O O . VAL A 1 81 ? 7.535 -6.473 -27.865 1.00 52.28 81 VAL A O 1
ATOM 655 N N . THR A 1 82 ? 9.210 -7.454 -28.977 1.00 44.34 82 THR A N 1
ATOM 656 C CA . THR A 1 82 ? 8.692 -7.184 -30.326 1.00 44.34 82 THR A CA 1
ATOM 657 C C . THR A 1 82 ? 7.980 -8.427 -30.850 1.00 44.34 82 THR A C 1
ATOM 659 O O . THR A 1 82 ? 8.556 -9.514 -30.851 1.00 44.34 82 THR A O 1
ATOM 662 N N . ALA A 1 83 ? 6.738 -8.271 -31.314 1.00 53.06 83 ALA A N 1
ATOM 663 C CA . ALA A 1 83 ? 6.036 -9.324 -32.043 1.00 53.06 83 ALA A CA 1
ATOM 664 C C . ALA A 1 83 ? 6.628 -9.458 -33.458 1.00 53.06 83 ALA A C 1
ATOM 666 O O . ALA A 1 83 ? 6.872 -8.445 -34.115 1.00 53.06 83 ALA A O 1
ATOM 667 N N . TYR A 1 84 ? 6.889 -10.698 -33.881 1.00 49.53 84 TYR A N 1
ATOM 668 C CA . TYR A 1 84 ? 7.292 -11.044 -35.250 1.00 49.53 84 TYR A CA 1
ATOM 669 C C . TYR A 1 84 ? 6.122 -10.939 -36.228 1.00 49.53 84 TYR A C 1
ATOM 671 O O . TYR A 1 84 ? 5.002 -11.350 -35.843 1.00 49.53 84 TYR A O 1
#